Protein AF-A0A193GJA0-F1 (afdb_monomer_lite)

Sequence (93 aa):
MATEEELRAAQARVAGAQQQLALAAKGWQLLGRSRAAFIGSLRHTGLSYAHAQIKFDDFAEEQRRLYENLTEALQAAQRDYDALQAQADASHG

Structure (mmCIF, N/CA/C/O backbone):
data_AF-A0A193GJA0-F1
#
_entry.id   AF-A0A193GJA0-F1
#
loop_
_atom_site.group_PDB
_atom_site.id
_atom_site.type_symbol
_atom_site.label_atom_id
_atom_site.label_alt_id
_atom_site.label_comp_id
_atom_site.label_asym_id
_atom_site.label_entity_id
_atom_site.label_seq_id
_atom_site.pdbx_PDB_ins_code
_atom_site.Cartn_x
_atom_site.Cartn_y
_atom_site.Cartn_z
_atom_site.occupancy
_atom_site.B_iso_or_equiv
_atom_site.auth_seq_id
_atom_site.auth_comp_id
_atom_site.auth_asym_id
_atom_site.auth_atom_id
_atom_site.pdbx_PDB_model_num
ATOM 1 N N . MET A 1 1 ? -12.836 4.817 29.525 1.00 62.59 1 MET A N 1
ATOM 2 C CA . MET A 1 1 ? -13.891 4.125 28.764 1.00 62.59 1 MET A CA 1
ATOM 3 C C . MET A 1 1 ? -13.803 4.635 27.344 1.00 62.59 1 MET A C 1
ATOM 5 O O . MET A 1 1 ? -13.774 5.850 27.195 1.00 62.59 1 MET A O 1
ATOM 9 N N . ALA A 1 2 ? -13.690 3.754 26.350 1.00 72.69 2 ALA A N 1
ATOM 10 C CA . ALA A 1 2 ? -13.781 4.172 24.956 1.00 72.69 2 ALA A CA 1
ATOM 11 C C . ALA A 1 2 ? -15.230 4.579 24.666 1.00 72.69 2 ALA A C 1
ATOM 13 O O . ALA A 1 2 ? -16.161 3.822 24.941 1.00 72.69 2 ALA A O 1
ATOM 14 N N . THR A 1 3 ? -15.422 5.790 24.170 1.00 86.62 3 THR A N 1
ATOM 15 C CA . THR A 1 3 ? -16.733 6.304 23.776 1.00 86.62 3 THR A CA 1
ATOM 16 C C . THR A 1 3 ? -17.194 5.664 22.464 1.00 86.62 3 THR A C 1
ATOM 18 O O . THR A 1 3 ? -16.389 5.240 21.630 1.00 86.62 3 THR A O 1
ATOM 21 N N . GLU A 1 4 ? -18.508 5.635 22.227 1.00 87.50 4 GLU A N 1
ATOM 22 C CA . GLU A 1 4 ? -19.072 5.201 20.938 1.00 87.50 4 GLU A CA 1
ATOM 23 C C . GLU A 1 4 ? -18.557 6.041 19.753 1.00 87.50 4 GLU A C 1
ATOM 25 O O . GLU A 1 4 ? -18.537 5.582 18.609 1.00 87.50 4 GLU A O 1
ATOM 30 N N . GLU A 1 5 ? -18.150 7.287 20.005 1.00 89.38 5 GLU A N 1
ATOM 31 C CA . GLU A 1 5 ? -17.530 8.163 19.010 1.00 89.38 5 GLU A CA 1
ATOM 32 C C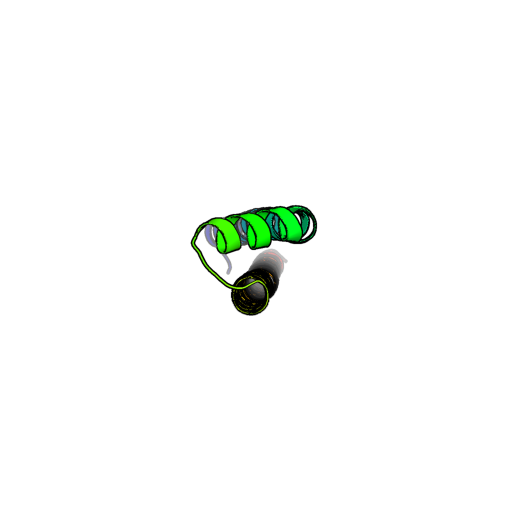 . GLU A 1 5 ? -16.093 7.734 18.688 1.00 89.38 5 GLU A C 1
ATOM 34 O O . GLU A 1 5 ? -15.729 7.673 17.513 1.00 89.38 5 GLU A O 1
ATOM 39 N N . GLU A 1 6 ? -15.295 7.360 19.692 1.00 89.44 6 GLU A N 1
ATOM 40 C CA . GLU A 1 6 ? -13.936 6.838 19.492 1.00 89.44 6 GLU A CA 1
ATOM 41 C C . GLU A 1 6 ? -13.939 5.513 18.724 1.00 89.44 6 GLU A C 1
ATOM 43 O O . GLU A 1 6 ? -13.139 5.339 17.800 1.00 89.44 6 GLU A O 1
ATOM 48 N N . LEU A 1 7 ? -14.880 4.616 19.035 1.00 91.44 7 LEU A N 1
ATOM 49 C CA . LEU A 1 7 ? -15.067 3.362 18.302 1.00 91.44 7 LEU A CA 1
ATOM 50 C C . LEU A 1 7 ? -15.467 3.596 16.844 1.00 91.44 7 LEU A C 1
ATOM 52 O O . LEU A 1 7 ? -14.865 3.012 15.940 1.00 91.44 7 LEU A O 1
ATOM 56 N N . ARG A 1 8 ? -16.431 4.491 16.588 1.00 92.19 8 ARG A N 1
ATOM 57 C CA . ARG A 1 8 ? -16.817 4.863 15.216 1.00 92.19 8 ARG A CA 1
ATOM 58 C C . ARG A 1 8 ? -15.661 5.497 14.450 1.00 92.19 8 ARG A C 1
ATOM 60 O O . ARG A 1 8 ? -15.453 5.173 13.281 1.00 92.19 8 ARG A O 1
ATOM 67 N N . ALA A 1 9 ? -14.884 6.365 15.093 1.00 93.62 9 ALA A N 1
ATOM 68 C CA . ALA A 1 9 ? -13.721 6.988 14.474 1.00 93.62 9 ALA A CA 1
ATOM 69 C C . ALA A 1 9 ? -12.624 5.961 14.142 1.00 93.62 9 ALA A C 1
ATOM 71 O O . ALA A 1 9 ? -12.014 6.042 13.075 1.00 93.62 9 ALA A O 1
ATOM 72 N N . ALA A 1 10 ? -12.373 4.990 15.023 1.00 92.50 10 ALA A N 1
ATOM 73 C CA . ALA A 1 10 ? -11.425 3.908 14.769 1.00 92.50 10 ALA A CA 1
ATOM 74 C C . ALA A 1 10 ? -11.904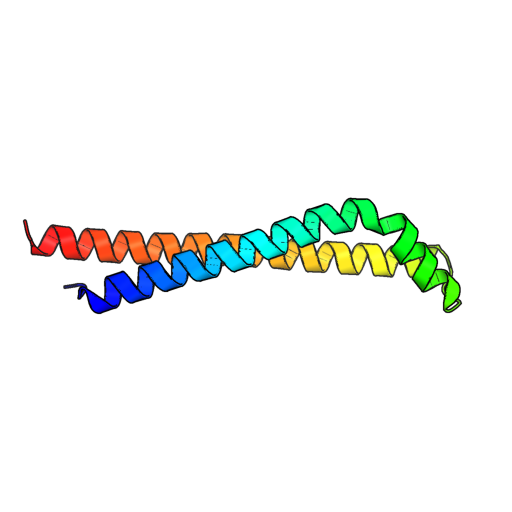 2.981 13.639 1.00 92.50 10 ALA A C 1
ATOM 76 O O . ALA A 1 10 ? -11.136 2.680 12.725 1.00 92.50 10 ALA A O 1
ATOM 77 N N . GLN A 1 11 ? -13.190 2.624 13.614 1.00 94.38 11 GLN A N 1
ATOM 78 C CA . GLN A 1 11 ? -13.778 1.836 12.529 1.00 94.38 11 GLN A CA 1
ATOM 79 C C . GLN A 1 11 ? -13.679 2.554 11.171 1.00 94.38 11 GLN A C 1
ATOM 81 O O . GLN A 1 11 ? -13.336 1.940 10.160 1.00 94.38 11 GLN A O 1
ATOM 86 N N . ALA A 1 12 ? -13.918 3.870 11.139 1.00 95.62 12 ALA A N 1
ATOM 87 C CA . ALA A 1 12 ? -13.764 4.673 9.927 1.00 95.62 12 ALA A CA 1
ATOM 88 C C . ALA A 1 12 ? -12.310 4.691 9.420 1.00 95.62 12 ALA A C 1
ATOM 90 O O . ALA A 1 12 ? -12.079 4.614 8.212 1.00 95.62 12 ALA A O 1
ATOM 91 N N . ARG A 1 13 ? -11.322 4.736 10.327 1.00 93.88 13 ARG A N 1
ATOM 92 C CA . ARG A 1 13 ? -9.896 4.630 9.971 1.00 93.88 13 ARG A CA 1
ATOM 93 C C . ARG A 1 13 ? -9.564 3.274 9.350 1.00 93.88 13 ARG A C 1
ATOM 95 O O . ARG A 1 13 ? -8.893 3.244 8.320 1.00 93.88 13 ARG A O 1
ATOM 102 N N . VAL A 1 14 ? -10.073 2.177 9.916 1.00 96.44 14 VAL A N 1
ATOM 103 C CA . VAL A 1 14 ? -9.915 0.827 9.344 1.00 96.44 14 VAL A CA 1
ATOM 104 C C . VAL A 1 14 ? -10.499 0.768 7.932 1.00 96.44 14 VAL A C 1
ATOM 106 O O . VAL A 1 14 ? -9.809 0.361 6.998 1.00 96.44 14 VAL A O 1
ATOM 109 N N . ALA A 1 15 ? -11.735 1.238 7.744 1.00 96.06 15 ALA A N 1
ATOM 110 C CA . ALA A 1 15 ? -12.387 1.243 6.435 1.00 96.06 15 ALA A CA 1
ATOM 111 C C . ALA A 1 15 ? -11.614 2.083 5.398 1.00 96.06 15 ALA A C 1
ATOM 113 O O . ALA A 1 15 ? -11.438 1.655 4.256 1.00 96.06 15 ALA A O 1
ATOM 114 N N . GLY A 1 16 ? -11.100 3.252 5.796 1.00 97.06 16 GLY A N 1
ATOM 115 C CA . GLY A 1 16 ? -10.259 4.092 4.940 1.00 97.06 16 GLY A CA 1
ATOM 116 C C . GLY A 1 16 ? -8.958 3.399 4.524 1.00 97.06 16 GLY A C 1
ATOM 117 O O . GLY A 1 16 ? -8.621 3.377 3.338 1.00 97.06 16 GLY A O 1
ATOM 118 N N . ALA A 1 17 ? -8.262 2.765 5.472 1.00 94.88 17 ALA A N 1
ATOM 119 C CA . ALA A 1 17 ? -7.036 2.018 5.196 1.00 94.88 17 ALA A CA 1
ATOM 120 C C . ALA A 1 17 ? -7.286 0.820 4.260 1.00 94.88 17 ALA A C 1
ATOM 122 O O . ALA A 1 17 ? -6.516 0.592 3.325 1.00 94.88 17 ALA A O 1
ATOM 123 N N . GLN A 1 18 ? -8.400 0.098 4.434 1.00 96.94 18 GLN A N 1
ATOM 124 C CA . GLN A 1 18 ? -8.805 -0.988 3.531 1.00 96.94 18 GLN A CA 1
ATOM 125 C C . GLN A 1 18 ? -9.035 -0.493 2.099 1.00 96.94 18 GLN A C 1
ATOM 127 O O . GLN A 1 18 ? -8.584 -1.130 1.145 1.00 96.94 18 GLN A O 1
ATOM 132 N N . GLN A 1 19 ? -9.709 0.648 1.930 1.00 97.00 19 GLN A N 1
ATOM 133 C CA . GLN A 1 19 ? -9.934 1.236 0.608 1.00 97.00 19 GLN A CA 1
ATOM 134 C C . GLN A 1 19 ? -8.617 1.624 -0.070 1.00 97.00 19 GLN A C 1
ATOM 136 O O . GLN A 1 19 ? -8.414 1.304 -1.242 1.00 97.00 19 GLN A O 1
ATOM 141 N N . GLN A 1 20 ? -7.705 2.267 0.661 1.00 95.06 20 GLN A N 1
ATOM 142 C CA . GLN A 1 20 ? -6.392 2.643 0.134 1.00 95.06 20 GLN A CA 1
ATOM 143 C C . GLN A 1 20 ? -5.567 1.416 -0.268 1.00 95.06 20 GLN A C 1
ATOM 145 O O . GLN A 1 20 ? -5.011 1.385 -1.369 1.00 95.06 20 GLN A O 1
ATOM 150 N N . LEU A 1 21 ? -5.548 0.373 0.566 1.00 94.69 21 LEU A N 1
ATOM 151 C CA . LEU A 1 21 ? -4.849 -0.872 0.258 1.00 94.69 21 LEU A CA 1
ATOM 152 C C . LEU A 1 21 ? -5.442 -1.570 -0.975 1.00 94.69 21 LEU A C 1
ATOM 154 O O . LEU A 1 21 ? -4.701 -2.046 -1.834 1.00 94.69 21 LEU A O 1
ATOM 158 N N . ALA A 1 22 ? -6.770 -1.577 -1.122 1.00 94.75 22 ALA A N 1
ATOM 159 C CA . ALA A 1 22 ? -7.433 -2.140 -2.296 1.00 94.75 22 ALA A CA 1
ATOM 160 C C . ALA A 1 22 ? -7.076 -1.389 -3.593 1.00 94.75 22 ALA A C 1
ATOM 162 O O . ALA A 1 22 ? -6.932 -2.007 -4.651 1.00 94.75 22 ALA A O 1
ATOM 163 N N . LEU A 1 23 ? -6.914 -0.063 -3.532 1.00 93.62 23 LEU A N 1
ATOM 164 C CA . LEU A 1 23 ? -6.445 0.734 -4.669 1.00 93.62 23 LEU A CA 1
ATOM 165 C C . LEU A 1 23 ? -4.981 0.426 -5.007 1.00 93.62 23 LEU A C 1
ATOM 167 O O . LEU A 1 23 ? -4.668 0.200 -6.177 1.00 93.62 23 LEU A O 1
ATOM 171 N N . ALA A 1 24 ? -4.108 0.340 -4.001 1.00 92.25 24 ALA A N 1
ATOM 172 C CA . ALA A 1 24 ? -2.706 -0.031 -4.193 1.00 92.25 24 ALA A CA 1
ATOM 173 C C . ALA A 1 24 ? -2.560 -1.443 -4.789 1.00 92.25 24 ALA A C 1
ATOM 175 O O . ALA A 1 24 ? -1.801 -1.638 -5.737 1.00 92.25 24 ALA A O 1
ATOM 176 N N . ALA A 1 25 ? -3.357 -2.412 -4.324 1.00 90.44 25 ALA A N 1
ATOM 177 C CA . ALA A 1 25 ? -3.391 -3.771 -4.867 1.00 90.44 25 ALA A CA 1
ATOM 178 C C . ALA A 1 25 ? -3.761 -3.796 -6.360 1.00 90.44 25 ALA A C 1
ATOM 180 O O . ALA A 1 25 ? -3.141 -4.504 -7.156 1.00 90.44 25 ALA A O 1
ATOM 181 N N . LYS A 1 26 ? -4.752 -2.989 -6.765 1.00 89.62 26 LYS A N 1
ATOM 182 C CA . LYS A 1 26 ? -5.124 -2.838 -8.181 1.00 89.62 26 LYS A CA 1
ATOM 183 C C . LYS A 1 26 ? -3.986 -2.223 -8.998 1.00 89.62 26 LYS A C 1
ATOM 185 O O . LYS A 1 26 ? -3.707 -2.704 -10.095 1.00 89.62 26 LYS A O 1
ATOM 190 N N . GLY A 1 27 ? -3.316 -1.198 -8.466 1.00 85.50 27 GLY A N 1
ATOM 191 C CA . GLY A 1 27 ? -2.126 -0.604 -9.083 1.00 85.50 27 GLY A CA 1
ATOM 192 C C . GLY A 1 27 ? -1.024 -1.639 -9.310 1.00 85.50 27 GLY A C 1
ATOM 193 O O . GLY A 1 27 ? -0.502 -1.759 -10.419 1.00 85.50 27 GLY A O 1
ATOM 194 N N . TRP A 1 28 ? -0.764 -2.475 -8.304 1.00 84.88 28 TRP A N 1
ATOM 195 C CA . TRP A 1 28 ? 0.210 -3.562 -8.378 1.00 84.88 28 TRP A CA 1
ATOM 196 C C . TRP A 1 28 ? -0.106 -4.583 -9.478 1.00 84.88 28 TRP A C 1
ATOM 198 O O . TRP A 1 28 ? 0.761 -4.959 -10.268 1.00 84.88 28 TRP A O 1
ATOM 208 N N . GLN A 1 29 ? -1.370 -4.996 -9.597 1.00 86.19 29 GLN A N 1
ATOM 209 C CA . GLN A 1 29 ? -1.799 -5.906 -10.665 1.00 86.19 29 GLN A CA 1
ATOM 210 C C . GLN A 1 29 ? -1.618 -5.303 -12.067 1.00 86.19 29 GLN A C 1
ATOM 212 O O . GLN A 1 29 ? -1.330 -6.026 -13.025 1.00 86.19 29 GLN A O 1
ATOM 217 N N . LEU A 1 30 ? -1.787 -3.986 -12.201 1.00 86.56 30 LEU A N 1
ATOM 218 C CA . LEU A 1 30 ? -1.616 -3.279 -13.468 1.00 86.56 30 LEU A CA 1
ATOM 219 C C . LEU A 1 30 ? -0.139 -3.119 -13.854 1.00 86.56 30 LEU A C 1
ATOM 221 O O . LEU A 1 30 ? 0.166 -3.226 -15.042 1.00 86.56 30 LEU A O 1
ATOM 225 N N . LEU A 1 31 ? 0.775 -2.949 -12.890 1.00 86.69 31 LEU A N 1
ATOM 226 C CA . LEU A 1 31 ? 2.226 -2.848 -13.131 1.00 86.69 31 LEU A CA 1
ATOM 227 C C . LEU A 1 31 ? 2.778 -4.037 -13.918 1.00 86.69 31 LEU A C 1
ATOM 229 O O . LEU A 1 31 ? 3.495 -3.863 -14.905 1.00 86.69 31 LEU A O 1
ATOM 233 N N . GLY A 1 32 ? 2.402 -5.255 -13.520 1.00 81.12 32 GLY A N 1
ATOM 234 C CA . GLY A 1 32 ? 2.863 -6.470 -14.196 1.00 81.12 32 GLY A CA 1
ATOM 235 C C . GLY A 1 32 ? 2.446 -6.520 -15.669 1.00 81.12 32 GLY A C 1
ATOM 236 O O . GLY A 1 32 ? 3.191 -7.011 -16.515 1.00 81.12 32 GLY A O 1
ATOM 237 N N . ARG A 1 33 ? 1.275 -5.958 -15.996 1.00 87.69 33 ARG A N 1
ATOM 238 C CA . ARG A 1 33 ? 0.737 -5.908 -17.365 1.00 87.69 33 ARG A CA 1
ATOM 239 C C . ARG A 1 33 ? 1.257 -4.715 -18.166 1.00 87.69 33 ARG A C 1
ATOM 241 O O . ARG A 1 33 ? 1.263 -4.770 -19.392 1.00 87.69 33 ARG A O 1
ATOM 248 N N . SER A 1 34 ? 1.687 -3.644 -17.500 1.00 89.88 34 SER A N 1
ATOM 249 C CA . SER A 1 34 ? 2.083 -2.392 -18.147 1.00 89.88 34 SER A CA 1
ATOM 250 C C . SER A 1 34 ? 3.572 -2.306 -18.485 1.00 89.88 34 SER A C 1
ATOM 252 O O . SER A 1 34 ? 3.943 -1.435 -19.270 1.00 89.88 34 SER A O 1
ATOM 254 N N . ARG A 1 35 ? 4.422 -3.216 -17.980 1.00 93.00 35 ARG A N 1
ATOM 255 C CA . ARG A 1 35 ? 5.891 -3.169 -18.146 1.00 93.00 35 ARG A CA 1
ATOM 256 C C . ARG A 1 35 ? 6.354 -2.864 -19.570 1.00 93.00 35 ARG A C 1
ATOM 258 O O . ARG A 1 35 ? 7.134 -1.940 -19.781 1.00 93.00 35 ARG A O 1
ATOM 265 N N . ALA A 1 36 ? 5.879 -3.627 -20.554 1.00 93.31 36 ALA A N 1
ATOM 266 C CA . ALA A 1 36 ? 6.301 -3.452 -21.945 1.00 93.31 36 ALA A CA 1
ATOM 267 C C . ALA A 1 36 ? 5.860 -2.095 -22.520 1.00 93.31 36 ALA A C 1
ATOM 269 O O . ALA A 1 36 ? 6.646 -1.426 -23.189 1.00 93.31 36 ALA A O 1
ATOM 270 N N . ALA A 1 37 ? 4.630 -1.668 -22.219 1.00 93.69 37 ALA A N 1
ATOM 271 C CA . ALA A 1 37 ? 4.091 -0.388 -22.670 1.00 93.69 37 ALA A CA 1
ATOM 272 C C . ALA A 1 37 ? 4.804 0.804 -22.008 1.00 93.69 37 ALA A C 1
ATOM 274 O O . ALA A 1 37 ? 5.113 1.778 -22.686 1.00 93.69 37 ALA A O 1
ATOM 275 N N . PHE A 1 38 ? 5.124 0.706 -20.715 1.00 93.19 38 PHE A N 1
ATOM 276 C CA . PHE A 1 38 ? 5.836 1.735 -19.955 1.00 93.19 38 PHE A CA 1
ATOM 277 C C . PHE A 1 38 ? 7.296 1.878 -20.402 1.00 93.19 38 PHE A C 1
ATOM 279 O O . PHE A 1 38 ? 7.764 2.976 -20.689 1.00 93.19 38 PHE A O 1
ATOM 286 N N . ILE A 1 39 ? 8.027 0.766 -20.537 1.00 94.19 39 ILE A N 1
ATOM 287 C CA . ILE A 1 39 ? 9.388 0.798 -21.094 1.00 94.19 39 ILE A CA 1
ATOM 288 C C . ILE A 1 39 ? 9.346 1.334 -22.529 1.00 94.19 39 ILE A C 1
ATOM 290 O O . ILE A 1 39 ? 10.193 2.135 -22.921 1.00 94.19 39 ILE A O 1
ATOM 294 N N . GLY A 1 40 ? 8.342 0.924 -23.308 1.00 95.00 40 GLY A N 1
ATOM 295 C CA . GLY A 1 40 ? 8.085 1.447 -24.642 1.00 95.00 40 GLY A CA 1
ATOM 296 C C . GLY A 1 40 ? 7.924 2.965 -24.647 1.00 95.00 40 GLY A C 1
ATOM 297 O O . GLY A 1 40 ? 8.630 3.633 -25.398 1.00 95.00 40 GLY A O 1
ATOM 298 N N . SER A 1 41 ? 7.052 3.527 -23.808 1.00 95.12 41 SER A N 1
ATOM 299 C CA . SER A 1 41 ? 6.809 4.974 -23.761 1.00 95.12 41 SER A CA 1
ATOM 300 C C . SER A 1 41 ? 8.065 5.759 -23.378 1.00 95.12 41 SER A C 1
ATOM 302 O O . SER A 1 41 ? 8.389 6.737 -24.045 1.00 95.12 41 SER A O 1
ATOM 304 N N . LEU A 1 42 ? 8.841 5.283 -22.400 1.00 95.56 42 LEU A N 1
ATOM 305 C CA . LEU A 1 42 ? 10.118 5.895 -22.023 1.00 95.56 42 LEU A CA 1
ATOM 306 C C . LEU A 1 42 ? 11.136 5.867 -23.166 1.00 95.56 42 LEU A C 1
ATOM 308 O O . LEU A 1 42 ? 11.843 6.841 -23.410 1.00 95.56 42 LEU A O 1
ATOM 312 N N . ARG A 1 43 ? 11.199 4.775 -23.926 1.00 96.81 43 ARG A N 1
ATOM 313 C CA . ARG A 1 43 ? 12.092 4.709 -25.089 1.00 96.81 43 ARG A CA 1
ATOM 314 C C . ARG A 1 43 ? 11.710 5.702 -26.184 1.00 96.81 43 ARG A C 1
ATOM 316 O O . ARG A 1 43 ? 12.604 6.227 -26.842 1.00 96.81 43 ARG A O 1
ATOM 323 N N . HIS A 1 44 ? 10.423 6.012 -26.351 1.00 95.38 44 HIS A N 1
ATOM 324 C CA . HIS A 1 44 ? 9.984 7.047 -27.295 1.00 95.38 44 HIS A CA 1
ATOM 325 C C . HIS A 1 44 ? 10.449 8.455 -26.894 1.00 95.38 44 HIS A C 1
ATOM 327 O O . HIS A 1 44 ? 10.535 9.322 -27.757 1.00 95.38 44 HIS A O 1
ATOM 333 N N . THR A 1 45 ? 10.824 8.685 -25.630 1.00 94.12 45 THR A N 1
ATOM 334 C CA . THR A 1 45 ? 11.429 9.953 -25.189 1.00 94.12 45 THR A CA 1
ATOM 335 C C . THR A 1 45 ? 12.951 9.990 -25.377 1.00 94.12 45 THR A C 1
ATOM 337 O O . THR A 1 45 ? 13.605 10.900 -24.873 1.00 94.12 45 THR A O 1
ATOM 340 N N . GLY A 1 46 ? 13.538 8.994 -26.049 1.00 94.62 46 GLY A N 1
ATOM 341 C CA . GLY A 1 46 ? 14.979 8.906 -26.300 1.00 94.62 46 GLY A CA 1
ATOM 342 C C . GLY A 1 46 ? 15.780 8.160 -25.228 1.00 94.62 46 GLY A C 1
ATOM 343 O O . GLY A 1 46 ? 17.005 8.101 -25.321 1.00 94.62 46 GLY A O 1
ATOM 344 N N . LEU A 1 47 ? 15.131 7.558 -24.222 1.00 96.00 47 LEU A N 1
ATOM 345 C CA . LEU A 1 47 ? 15.827 6.698 -23.261 1.00 96.00 47 LEU A CA 1
ATOM 346 C C . LEU A 1 47 ? 16.286 5.396 -23.932 1.00 96.00 47 LEU A C 1
ATOM 348 O O . LEU A 1 47 ? 15.555 4.765 -24.699 1.00 96.00 47 LEU A O 1
ATOM 352 N N . SER A 1 48 ? 17.492 4.944 -23.582 1.00 96.94 48 SER A N 1
ATOM 353 C CA . SER A 1 48 ? 17.910 3.581 -23.907 1.00 96.94 48 SER A CA 1
ATOM 354 C C . SER A 1 48 ? 17.009 2.574 -23.187 1.00 96.94 48 SER A C 1
ATOM 356 O O . SER A 1 48 ? 16.410 2.878 -22.153 1.00 96.94 48 SER A O 1
ATOM 358 N N . TYR A 1 49 ? 16.937 1.348 -23.708 1.00 95.94 49 TYR A N 1
ATOM 359 C CA . TYR A 1 49 ? 16.175 0.284 -23.051 1.00 95.94 49 TYR A CA 1
ATOM 360 C C . TYR A 1 49 ? 16.639 0.062 -21.602 1.00 95.94 49 TYR A C 1
ATOM 362 O O . TYR A 1 49 ? 15.799 -0.040 -20.717 1.00 95.94 49 TYR A O 1
ATOM 370 N N . ALA A 1 50 ? 17.954 0.074 -21.348 1.00 96.62 50 ALA A N 1
ATOM 371 C CA . ALA A 1 50 ? 18.508 -0.099 -20.005 1.00 96.62 50 ALA A CA 1
ATOM 372 C C . ALA A 1 50 ? 18.049 1.003 -19.032 1.00 96.62 50 ALA A C 1
ATOM 374 O O . ALA A 1 50 ? 17.594 0.698 -17.935 1.00 96.62 50 ALA A O 1
ATOM 375 N N . HIS A 1 51 ? 18.084 2.275 -19.444 1.00 97.19 51 HIS A N 1
ATOM 376 C CA . HIS A 1 51 ? 17.604 3.371 -18.595 1.00 97.19 51 HIS A CA 1
ATOM 377 C C . HIS A 1 51 ? 16.083 3.347 -18.402 1.00 97.19 51 HIS A C 1
ATOM 379 O O . HIS A 1 51 ? 15.597 3.644 -17.313 1.00 97.19 51 HIS A O 1
ATOM 385 N N . ALA A 1 52 ? 15.323 2.991 -19.440 1.00 97.06 52 ALA A N 1
ATOM 386 C CA . ALA A 1 52 ? 13.875 2.834 -19.338 1.00 97.06 52 ALA A CA 1
ATOM 387 C C . ALA A 1 52 ? 13.488 1.679 -18.400 1.00 97.06 52 ALA A C 1
ATOM 389 O O . ALA A 1 52 ? 12.525 1.796 -17.646 1.00 97.06 52 ALA A O 1
ATOM 390 N N . GLN A 1 53 ? 14.258 0.589 -18.419 1.00 95.94 53 GLN A N 1
ATOM 391 C CA . GLN A 1 53 ? 14.089 -0.530 -17.504 1.00 95.94 53 GLN A CA 1
ATOM 392 C C . GLN A 1 53 ? 14.363 -0.118 -16.055 1.00 95.94 53 GLN A C 1
ATOM 394 O O . GLN A 1 53 ? 13.503 -0.360 -15.219 1.00 95.94 53 GLN A O 1
ATOM 399 N N . ILE A 1 54 ? 15.484 0.555 -15.772 1.00 96.75 54 ILE A N 1
ATOM 400 C CA . ILE A 1 54 ? 15.803 1.036 -14.415 1.00 96.75 54 ILE A CA 1
ATOM 401 C C . ILE A 1 54 ? 14.662 1.900 -13.870 1.00 96.75 54 ILE A C 1
ATOM 403 O O . ILE A 1 54 ? 14.176 1.657 -12.777 1.00 96.75 54 ILE A O 1
ATOM 407 N N . LYS A 1 55 ? 14.151 2.843 -14.672 1.00 94.56 55 LYS A N 1
ATOM 408 C CA . LYS A 1 55 ? 13.019 3.690 -14.266 1.00 94.56 55 LYS A CA 1
ATOM 409 C C . LYS A 1 55 ? 11.741 2.904 -13.976 1.00 94.56 55 LYS A C 1
ATOM 411 O O . LYS A 1 55 ? 10.982 3.292 -13.094 1.00 94.56 55 LYS A O 1
ATOM 416 N N . PHE A 1 56 ? 11.466 1.847 -14.740 1.00 94.69 56 PHE A N 1
ATOM 417 C CA . PHE A 1 56 ? 10.328 0.975 -14.458 1.00 94.69 56 PHE A CA 1
ATOM 418 C C . PHE A 1 56 ? 10.538 0.192 -13.160 1.00 94.69 56 PHE A C 1
ATOM 420 O O . PHE A 1 56 ? 9.616 0.106 -12.354 1.00 94.69 56 PHE A O 1
ATOM 427 N N . ASP A 1 57 ? 11.734 -0.358 -12.960 1.00 94.75 57 ASP A N 1
ATOM 428 C CA . ASP A 1 57 ? 12.071 -1.149 -11.779 1.00 94.75 57 ASP A CA 1
ATOM 429 C C . ASP A 1 57 ? 12.029 -0.269 -10.507 1.00 94.75 57 ASP A C 1
ATOM 431 O O . ASP A 1 57 ? 11.433 -0.676 -9.511 1.00 94.75 57 ASP A O 1
ATOM 435 N N . ASP A 1 58 ? 12.530 0.973 -10.569 1.00 95.56 58 ASP A N 1
ATOM 436 C CA . ASP A 1 58 ? 12.421 1.978 -9.497 1.00 95.56 58 ASP A CA 1
ATOM 437 C C . ASP A 1 58 ? 10.956 2.291 -9.157 1.00 95.56 58 ASP A C 1
ATOM 439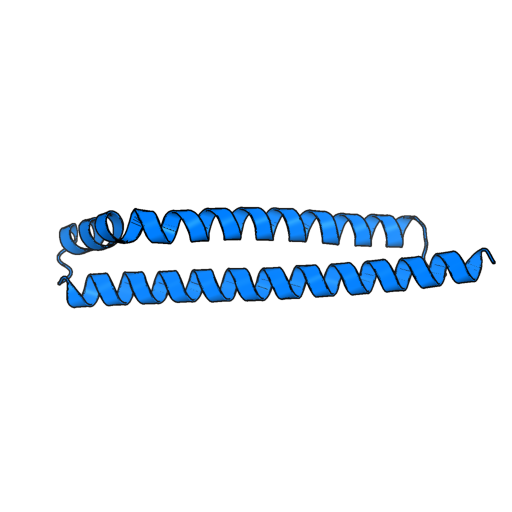 O O . ASP A 1 58 ? 10.563 2.306 -7.990 1.00 95.56 58 ASP A O 1
ATOM 443 N N . PHE A 1 59 ? 10.124 2.509 -10.180 1.00 92.62 59 PHE A N 1
ATOM 444 C CA . PHE A 1 59 ? 8.697 2.764 -9.990 1.00 92.62 59 PHE A CA 1
ATOM 445 C C . PHE A 1 59 ? 7.983 1.555 -9.372 1.00 92.62 59 PHE A C 1
ATOM 447 O O . PHE A 1 59 ? 7.167 1.714 -8.466 1.00 92.62 59 PHE A O 1
ATOM 454 N N . ALA A 1 60 ? 8.294 0.338 -9.826 1.00 93.31 60 ALA A N 1
ATOM 455 C CA . ALA A 1 60 ? 7.734 -0.881 -9.254 1.00 93.31 60 ALA A CA 1
ATOM 456 C C . ALA A 1 60 ? 8.131 -1.038 -7.778 1.00 93.31 60 ALA A C 1
ATOM 458 O O . ALA A 1 60 ? 7.290 -1.365 -6.945 1.00 93.31 60 ALA A O 1
ATOM 459 N N . GLU A 1 61 ? 9.381 -0.746 -7.433 1.00 94.31 61 GLU A N 1
ATOM 460 C CA . GLU A 1 61 ? 9.859 -0.773 -6.053 1.00 94.31 61 GLU A CA 1
ATOM 461 C C . GLU A 1 61 ? 9.149 0.268 -5.170 1.00 94.31 61 GLU A C 1
ATOM 463 O O . GLU A 1 61 ? 8.764 -0.035 -4.041 1.00 94.31 61 GLU A O 1
ATOM 468 N N . GLU A 1 62 ? 8.898 1.475 -5.677 1.00 93.75 62 GLU A N 1
ATOM 469 C CA . GLU A 1 62 ? 8.135 2.498 -4.953 1.00 93.75 62 GLU A CA 1
ATOM 470 C C . GLU A 1 62 ? 6.691 2.049 -4.675 1.00 93.75 62 GLU A C 1
ATOM 472 O O . GLU A 1 62 ? 6.196 2.176 -3.552 1.00 93.75 62 GLU A O 1
ATOM 477 N N . GLN A 1 63 ? 6.027 1.450 -5.668 1.00 92.69 63 GLN A N 1
ATOM 478 C CA . GLN A 1 63 ? 4.677 0.904 -5.502 1.00 92.69 63 GLN A CA 1
ATOM 479 C C . GLN A 1 63 ? 4.644 -0.252 -4.491 1.00 92.69 63 GLN A C 1
ATOM 481 O O . GLN A 1 63 ? 3.665 -0.397 -3.755 1.00 92.69 63 GLN A O 1
ATOM 486 N N . ARG A 1 64 ? 5.723 -1.043 -4.405 1.00 93.06 64 ARG A N 1
ATOM 487 C CA . ARG A 1 64 ? 5.865 -2.129 -3.424 1.00 93.06 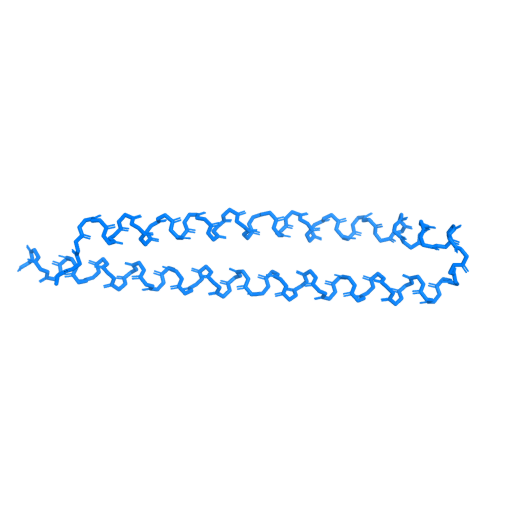64 ARG A CA 1
ATOM 488 C C . ARG A 1 64 ? 5.904 -1.570 -2.011 1.00 93.06 64 ARG A C 1
ATOM 490 O O . ARG A 1 64 ? 5.115 -1.987 -1.168 1.00 93.06 64 ARG A O 1
ATOM 497 N N . ARG A 1 65 ? 6.762 -0.574 -1.783 1.00 94.75 65 ARG A N 1
ATOM 498 C CA . ARG A 1 65 ? 6.885 0.101 -0.485 1.00 94.75 65 ARG A CA 1
ATOM 499 C C . ARG A 1 65 ? 5.581 0.766 -0.071 1.00 94.75 65 ARG A C 1
ATOM 501 O O . ARG A 1 65 ? 5.198 0.691 1.089 1.00 94.75 65 ARG A O 1
ATOM 508 N N . LEU A 1 66 ? 4.866 1.387 -1.012 1.00 93.06 66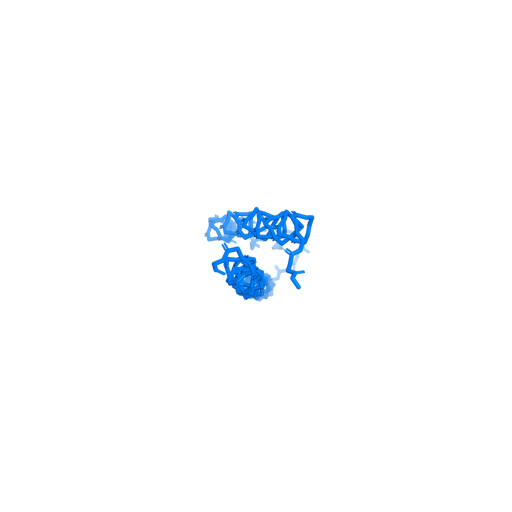 LEU A N 1
ATOM 509 C CA . LEU A 1 66 ? 3.545 1.952 -0.738 1.00 93.06 66 LEU A CA 1
ATOM 510 C C . LEU A 1 66 ? 2.561 0.876 -0.259 1.00 93.06 66 LEU A C 1
ATOM 512 O O . LEU A 1 66 ? 1.855 1.089 0.724 1.00 93.06 66 LEU A O 1
ATOM 516 N N . TYR A 1 67 ? 2.521 -0.276 -0.929 1.00 93.94 67 TYR A N 1
ATOM 517 C CA . TYR A 1 67 ? 1.658 -1.388 -0.536 1.00 93.94 67 TYR A CA 1
ATOM 518 C C . TYR A 1 67 ? 2.013 -1.938 0.855 1.00 93.94 67 TYR A C 1
ATOM 520 O O . TYR A 1 67 ? 1.119 -2.167 1.673 1.00 93.94 67 TYR A O 1
ATOM 528 N N . GLU A 1 68 ? 3.305 -2.113 1.141 1.00 95.12 68 GLU A N 1
ATOM 529 C CA . GLU A 1 68 ? 3.813 -2.540 2.452 1.00 95.12 68 GLU A CA 1
ATOM 530 C C . GLU A 1 68 ? 3.394 -1.548 3.550 1.00 95.12 68 GLU A C 1
ATOM 532 O O . GLU A 1 68 ? 2.733 -1.941 4.511 1.00 95.12 68 GLU A O 1
ATOM 537 N N . ASN A 1 69 ? 3.631 -0.249 3.345 1.00 95.75 69 ASN A N 1
ATOM 538 C CA . ASN A 1 69 ? 3.240 0.806 4.286 1.00 95.75 69 ASN A CA 1
ATOM 539 C C . ASN A 1 69 ? 1.724 0.838 4.545 1.00 95.75 69 ASN A C 1
ATOM 541 O O . ASN A 1 69 ? 1.284 0.984 5.684 1.00 95.75 69 ASN A O 1
ATOM 545 N N . LEU A 1 70 ? 0.899 0.699 3.501 1.00 95.56 70 LEU A N 1
ATOM 546 C CA . LEU A 1 70 ? -0.561 0.664 3.648 1.00 95.56 70 LEU A CA 1
ATOM 547 C C . LEU A 1 70 ? -1.037 -0.596 4.378 1.00 95.56 70 LEU A C 1
ATOM 549 O O . LEU A 1 70 ? -2.016 -0.546 5.124 1.00 95.56 70 LEU A O 1
ATOM 553 N N . THR A 1 71 ? -0.339 -1.715 4.191 1.00 96.25 71 THR A N 1
ATOM 554 C CA . THR A 1 71 ? -0.610 -2.957 4.921 1.00 96.25 71 THR A CA 1
ATOM 555 C C . THR A 1 71 ? -0.320 -2.775 6.410 1.00 96.25 71 THR A C 1
ATOM 557 O O . THR A 1 71 ? -1.160 -3.118 7.242 1.00 96.25 71 THR A O 1
ATOM 560 N N . GLU A 1 72 ? 0.823 -2.183 6.756 1.00 96.88 72 GLU A N 1
ATOM 561 C CA . GLU A 1 72 ? 1.175 -1.866 8.144 1.00 96.88 72 GLU A CA 1
ATOM 562 C C . GLU A 1 72 ? 0.193 -0.868 8.773 1.00 96.88 72 GLU A C 1
ATOM 564 O O . GLU A 1 72 ? -0.243 -1.063 9.910 1.00 96.88 72 GLU A O 1
ATOM 569 N N . ALA A 1 73 ? -0.222 0.159 8.025 1.00 95.44 73 ALA A N 1
ATOM 570 C CA . ALA A 1 73 ? -1.209 1.136 8.475 1.00 95.44 73 ALA A CA 1
ATOM 571 C C . ALA A 1 73 ? -2.574 0.492 8.765 1.00 95.44 73 ALA A C 1
ATOM 573 O O . ALA A 1 73 ? -3.192 0.793 9.787 1.00 95.44 73 ALA A O 1
ATOM 574 N N . LEU A 1 74 ? -3.030 -0.435 7.912 1.00 97.44 74 LEU A N 1
ATOM 575 C CA . LEU A 1 74 ? -4.254 -1.198 8.155 1.00 97.44 74 LEU A CA 1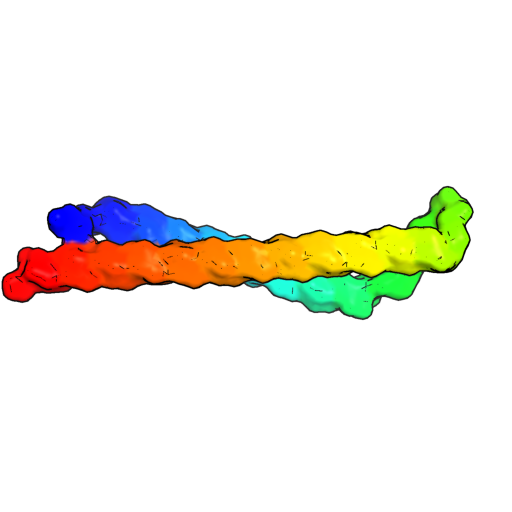
ATOM 576 C C . LEU A 1 74 ? -4.134 -2.062 9.417 1.00 97.44 74 LEU A C 1
ATOM 578 O O . LEU A 1 74 ? -5.044 -2.074 10.244 1.00 97.44 74 LEU A O 1
ATOM 582 N N . GLN A 1 75 ? -3.008 -2.755 9.594 1.00 97.44 75 GLN A N 1
ATOM 583 C CA . GLN A 1 75 ? -2.767 -3.568 10.788 1.00 97.44 75 GLN A CA 1
ATOM 584 C C . GLN A 1 75 ? -2.709 -2.725 12.067 1.00 97.44 75 GLN A C 1
ATOM 586 O O . GLN A 1 75 ? -3.156 -3.174 13.119 1.00 97.44 75 GLN A O 1
ATOM 591 N N . ALA A 1 76 ? -2.141 -1.519 12.009 1.00 95.94 76 ALA A N 1
ATOM 592 C CA . ALA A 1 76 ? -2.150 -0.586 13.130 1.00 95.94 76 ALA A CA 1
ATOM 593 C C . ALA A 1 76 ? -3.577 -0.117 13.453 1.00 95.94 76 ALA A C 1
ATOM 595 O O . ALA A 1 76 ? -4.010 -0.245 14.593 1.00 95.94 76 ALA A O 1
ATOM 596 N N . ALA A 1 77 ? -4.341 0.316 12.444 1.00 95.44 77 ALA A N 1
ATOM 597 C CA . ALA A 1 77 ? -5.726 0.749 12.629 1.00 95.44 77 ALA A CA 1
ATOM 598 C C . ALA A 1 77 ? -6.621 -0.364 13.203 1.00 95.44 77 ALA A C 1
ATOM 600 O O . ALA A 1 77 ? -7.472 -0.089 14.047 1.00 95.44 77 ALA A O 1
ATOM 601 N N . GLN A 1 78 ? -6.417 -1.616 12.776 1.00 96.94 78 GLN A N 1
ATOM 602 C CA . GLN A 1 78 ? -7.158 -2.760 13.308 1.00 96.94 78 GLN A CA 1
ATOM 603 C C . GLN A 1 78 ? -6.822 -3.012 14.781 1.00 96.94 78 GLN A C 1
ATOM 605 O O . GLN A 1 78 ? -7.730 -3.163 15.589 1.00 96.94 78 GLN A O 1
ATOM 610 N N . ARG A 1 79 ? -5.532 -2.985 15.150 1.00 96.75 79 ARG A N 1
ATOM 611 C CA . ARG A 1 79 ? -5.100 -3.134 16.550 1.00 96.75 79 ARG A CA 1
ATOM 612 C C . ARG A 1 79 ? -5.681 -2.046 17.451 1.00 96.75 79 ARG A C 1
ATOM 614 O O . ARG A 1 79 ? -6.113 -2.352 18.559 1.00 96.75 79 ARG A O 1
ATOM 621 N N . ASP A 1 80 ? -5.716 -0.805 16.974 1.00 94.81 80 ASP A N 1
ATOM 622 C CA . ASP A 1 80 ? -6.310 0.313 17.711 1.00 94.81 80 ASP A CA 1
ATOM 623 C C . ASP A 1 80 ? -7.815 0.109 17.921 1.00 94.81 80 ASP A C 1
ATOM 625 O O . ASP A 1 80 ? -8.323 0.322 19.023 1.00 94.81 80 ASP A O 1
ATOM 629 N N . TYR A 1 81 ? -8.531 -0.326 16.879 1.00 94.25 81 TYR A N 1
ATOM 630 C CA . TYR A 1 81 ? -9.957 -0.631 16.971 1.00 94.25 81 TYR A CA 1
ATOM 631 C C . TYR A 1 81 ? -10.231 -1.774 17.957 1.00 94.25 81 TYR A C 1
ATOM 633 O O . TYR A 1 81 ? -11.065 -1.615 18.846 1.00 94.25 81 TYR A O 1
ATOM 641 N N . ASP A 1 82 ? -9.492 -2.881 17.861 1.00 94.19 82 ASP A N 1
ATOM 642 C CA . ASP A 1 82 ? -9.657 -4.041 18.743 1.00 94.19 82 ASP A CA 1
ATOM 643 C C . ASP A 1 82 ? -9.377 -3.673 20.213 1.00 94.19 82 ASP A C 1
ATOM 645 O O . ASP A 1 82 ? -10.093 -4.103 21.119 1.00 94.19 82 ASP A O 1
ATOM 649 N N . ALA A 1 83 ? -8.371 -2.825 20.462 1.00 94.06 83 ALA A N 1
ATOM 650 C CA . ALA A 1 83 ? -8.057 -2.331 21.800 1.00 94.06 83 ALA A CA 1
ATOM 651 C C . ALA A 1 83 ? -9.175 -1.447 22.375 1.00 94.06 83 ALA A C 1
ATOM 653 O O . ALA A 1 83 ? -9.519 -1.578 23.551 1.00 94.06 83 ALA A O 1
ATOM 654 N N . LEU A 1 84 ? -9.758 -0.560 21.561 1.00 93.25 84 LEU A N 1
ATOM 655 C CA . LEU A 1 84 ? -10.896 0.268 21.972 1.00 93.25 84 LEU A CA 1
ATOM 656 C C . LEU A 1 84 ? -12.145 -0.582 22.225 1.00 93.25 84 LEU A C 1
ATOM 658 O O . LEU A 1 84 ? -12.854 -0.337 23.201 1.00 93.25 84 LEU A O 1
ATOM 662 N N . GLN A 1 85 ? -12.388 -1.600 21.397 1.00 92.62 85 GLN A N 1
ATOM 663 C CA . GLN A 1 85 ? -13.518 -2.514 21.560 1.00 92.62 85 GLN A CA 1
ATOM 664 C C . GLN A 1 85 ? -13.401 -3.292 22.874 1.00 92.62 85 GLN A C 1
ATOM 666 O O . GLN A 1 85 ? -14.331 -3.281 23.675 1.00 92.62 85 GLN A O 1
ATOM 671 N N . ALA A 1 86 ? -12.223 -3.851 23.167 1.00 91.69 86 ALA A N 1
ATOM 672 C CA . ALA A 1 86 ? -11.976 -4.555 24.423 1.00 91.69 86 ALA A CA 1
ATOM 673 C C . ALA A 1 86 ? -12.180 -3.658 25.662 1.00 91.69 86 ALA A C 1
ATOM 675 O O . ALA A 1 86 ? -12.698 -4.111 26.683 1.00 91.69 86 ALA A O 1
ATOM 676 N N . GLN A 1 87 ? -11.805 -2.375 25.585 1.00 89.69 87 GLN A N 1
ATOM 677 C CA . GLN A 1 87 ? -12.050 -1.413 26.666 1.00 89.69 87 GLN A CA 1
ATOM 678 C C . GLN A 1 87 ? -13.537 -1.087 26.843 1.00 89.69 87 GLN A C 1
ATOM 680 O O . GLN A 1 87 ? -13.990 -0.906 27.976 1.00 89.69 87 GLN A O 1
ATOM 685 N N . ALA A 1 88 ? -14.288 -0.978 25.747 1.00 87.44 88 ALA A N 1
ATOM 686 C CA . ALA A 1 88 ? -15.727 -0.747 25.794 1.00 87.44 88 ALA A CA 1
ATOM 687 C C . ALA A 1 88 ? -16.462 -1.951 26.399 1.00 87.44 88 ALA A C 1
ATOM 689 O O . ALA A 1 88 ? -17.302 -1.762 27.279 1.00 87.44 88 ALA A O 1
ATOM 690 N N . ASP A 1 89 ? -16.087 -3.170 26.009 1.00 86.50 89 ASP A N 1
ATOM 691 C CA . ASP A 1 89 ? -16.686 -4.410 26.513 1.00 86.50 89 ASP A CA 1
ATOM 692 C C . ASP A 1 89 ? -16.412 -4.595 28.015 1.00 86.50 89 ASP A C 1
ATOM 694 O O . ASP A 1 89 ? -17.326 -4.877 28.787 1.00 86.50 89 ASP A O 1
ATOM 698 N N . ALA A 1 90 ? -15.179 -4.329 28.464 1.00 83.50 90 ALA A N 1
ATOM 699 C CA . ALA A 1 90 ? -14.805 -4.378 29.881 1.00 83.50 90 ALA A CA 1
ATOM 700 C C . ALA A 1 90 ? -15.493 -3.306 30.750 1.00 83.50 90 ALA A C 1
ATOM 702 O O . ALA A 1 90 ? -15.477 -3.405 31.973 1.00 83.50 90 ALA A O 1
ATOM 703 N N . SER A 1 91 ? -16.069 -2.270 30.132 1.00 72.44 91 SER A N 1
ATOM 704 C CA . SER A 1 91 ? -16.807 -1.209 30.830 1.00 72.44 91 SER A CA 1
ATOM 705 C C . SER A 1 91 ? -18.304 -1.518 30.983 1.00 72.44 91 SER A C 1
ATOM 707 O O . SER A 1 91 ? -18.974 -0.850 31.767 1.00 72.44 91 SER A O 1
ATOM 709 N N . HIS A 1 92 ? -18.824 -2.497 30.232 1.00 60.03 92 HIS A N 1
ATOM 710 C CA . HIS A 1 92 ? -20.230 -2.924 30.252 1.00 60.03 92 HIS A CA 1
ATOM 711 C C . HIS A 1 92 ? -20.448 -4.286 30.942 1.00 60.03 92 HIS A C 1
ATOM 713 O O . HIS A 1 92 ? -21.597 -4.721 31.053 1.00 60.03 92 HIS A O 1
ATOM 719 N N . GLY A 1 93 ? -19.368 -4.956 31.365 1.00 53.62 93 GLY A N 1
ATOM 720 C CA . GLY A 1 93 ? -19.378 -6.232 32.092 1.00 53.62 93 GLY A CA 1
ATOM 721 C C . GLY A 1 93 ? -19.338 -6.093 33.608 1.00 53.62 93 GLY A C 1
ATOM 722 O O . GLY A 1 93 ? -18.875 -5.043 34.105 1.00 53.62 93 GLY A O 1
#

pLDDT: mean 91.72, std 7.6, range [53.62, 97.44]

Radius of gyration: 20.39 Å; chains: 1; bounding box: 39×16×59 Å

Secondary structure (DSSP, 8-state):
---HHHHHHHHHHHHHHHHHHHHHHHHHHHHHHHHHHHHHHHHHTT--HHHHHHHHHHHHHHHHHHHHHHHHHHHHHHHHHHHHHHHHHHHH-

Organism: NCBI:txid463014

Foldseek 3Di:
DQDPVNLVVLVVQLVVLVVQLVVLVVVLVVLVVCLVVQLVVVVVVVDDSVRSNVVSVVVNVVSVVSNVVSVVSNVVSVVSNVVSVVVVVVVVD